Protein AF-A0A520EQJ3-F1 (afdb_monomer)

Mean predicted aligned error: 5.86 Å

Nearest PDB structures (foldseek):
  5mm0-assembly1_A  TM=8.563E-01  e=4.264E+00  Pyrococcus furiosus DSM 3638
  5mm1-assembly1_A  TM=6.166E-01  e=6.452E+00  Pyrococcus furiosus DSM 3638

Radius of gyration: 16.15 Å; Cα contacts (8 Å, |Δi|>4): 39; chains: 1; bounding box: 32×27×43 Å

Solvent-accessible surface area (backbone atoms only — not comparable to full-atom values): 4211 Å² total; per-residue (Å²): 138,87,86,85,66,99,61,80,91,48,71,66,48,51,53,50,52,53,51,47,51,55,51,34,50,54,51,24,52,50,45,25,56,51,39,58,73,72,48,70,93,51,81,64,45,56,53,50,25,44,51,54,16,50,50,50,31,51,51,52,52,51,50,44,44,69,69,47,48,73,63,63,128

Foldseek 3Di:
DDPDDPDDDDPQLVVLLVVLVVVLVVQLCVQLVVQVVVDDDDPVSSVVSNCVSVVVSVVSSCCCVVPPSVVPD

pLDDT: mean 90.01, std 12.26, range [53.62, 98.44]

Sequence (73 aa):
RRWTFNAAPSRARFLAVVALYGVTFAVQVGIYTWLYQVLPDGFWYANVAFVVAQGTATVINFLVQRFVIFKIR

Secondary structure (DSSP, 8-state):
---S--PPP-HHHHHHHHHHHHHHHHHHHHHHHHHHHHSPSSHHHHHHHHHHHHHHHHHHHHHHHHHTGGG--

Structure (mmCIF, N/CA/C/O backbone):
data_AF-A0A520EQJ3-F1
#
_entry.id   AF-A0A520EQJ3-F1
#
loop_
_atom_site.group_PDB
_atom_site.id
_atom_site.type_symbol
_atom_site.label_atom_id
_atom_site.label_alt_id
_atom_site.label_comp_id
_atom_site.label_asym_id
_atom_site.label_entity_id
_atom_site.label_seq_id
_atom_site.pdbx_PDB_ins_code
_atom_site.Cartn_x
_atom_site.Cartn_y
_atom_site.Cartn_z
_atom_site.occupancy
_atom_site.B_iso_or_equiv
_atom_site.auth_seq_id
_atom_site.auth_comp_id
_atom_site.auth_asym_id
_atom_site.auth_atom_id
_atom_site.pdbx_PDB_model_num
ATOM 1 N N . ARG A 1 1 ? -6.113 18.914 23.868 1.00 60.69 1 ARG A N 1
ATOM 2 C CA . ARG A 1 1 ? -7.350 19.036 23.052 1.00 60.69 1 ARG A CA 1
ATOM 3 C C . ARG A 1 1 ? -7.219 18.053 21.884 1.00 60.69 1 ARG A C 1
ATOM 5 O O . ARG A 1 1 ? -6.308 18.227 21.091 1.00 60.69 1 ARG A O 1
ATOM 12 N N . ARG A 1 2 ? -7.981 16.949 21.862 1.00 56.88 2 ARG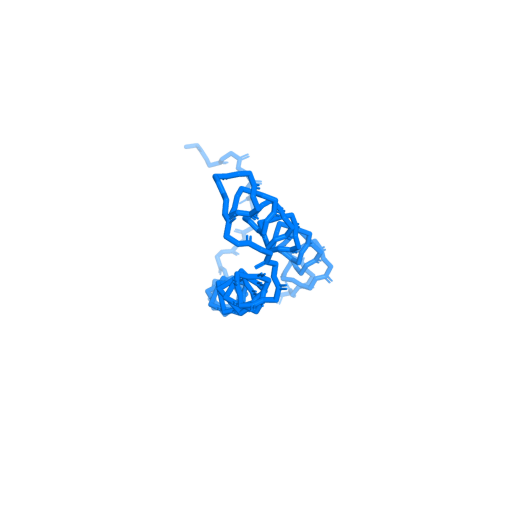 A N 1
ATOM 13 C CA . ARG A 1 2 ? -7.829 15.842 20.888 1.00 56.88 2 ARG A CA 1
ATOM 14 C C . ARG A 1 2 ? -8.838 16.065 19.760 1.00 56.88 2 ARG A C 1
ATOM 16 O O . ARG A 1 2 ? -10.021 16.171 20.053 1.00 56.88 2 ARG A O 1
ATOM 23 N N . TRP A 1 3 ? -8.373 16.232 18.524 1.00 64.25 3 TRP A N 1
ATOM 24 C CA . TRP A 1 3 ? -9.175 16.874 17.474 1.00 64.25 3 TRP A CA 1
ATOM 25 C C . TRP A 1 3 ? -9.827 15.916 16.465 1.00 64.25 3 TRP A C 1
ATOM 27 O O . TRP A 1 3 ? -10.757 16.335 15.793 1.00 64.25 3 TRP A O 1
ATOM 37 N N . THR A 1 4 ? -9.450 14.634 16.388 1.00 67.25 4 THR A N 1
ATOM 38 C CA . THR A 1 4 ? -9.938 13.810 15.259 1.00 67.25 4 THR A CA 1
ATOM 39 C C . THR A 1 4 ? -10.997 12.769 15.617 1.00 67.25 4 THR A C 1
ATOM 41 O O . THR A 1 4 ? -11.915 12.569 14.835 1.00 67.25 4 THR A O 1
ATOM 44 N N . PHE A 1 5 ? -10.958 12.139 16.796 1.00 53.62 5 PHE A N 1
ATOM 45 C CA . PHE A 1 5 ? -11.972 11.142 17.160 1.00 53.62 5 PHE A CA 1
ATOM 46 C C . PHE A 1 5 ? -12.208 11.149 18.667 1.00 53.62 5 PHE A C 1
ATOM 48 O O . PHE A 1 5 ? -11.394 10.631 19.429 1.00 53.62 5 PHE A O 1
ATOM 55 N N . ASN A 1 6 ? -13.348 11.679 19.108 1.00 55.44 6 ASN A N 1
ATOM 56 C CA . ASN A 1 6 ? -13.904 11.465 20.453 1.00 55.44 6 ASN A CA 1
ATOM 57 C C . ASN A 1 6 ? -14.323 9.985 20.670 1.00 55.44 6 ASN A C 1
ATOM 59 O O . ASN A 1 6 ? -15.346 9.693 21.278 1.00 55.44 6 ASN A O 1
ATOM 63 N N . ALA A 1 7 ? -13.563 9.029 20.131 1.00 58.78 7 ALA A N 1
ATOM 64 C CA . ALA A 1 7 ? -13.804 7.604 20.267 1.00 58.78 7 ALA A CA 1
ATOM 65 C C . ALA A 1 7 ? -13.028 7.072 21.476 1.00 58.78 7 ALA A C 1
ATOM 67 O O . ALA A 1 7 ? -11.838 7.361 21.638 1.00 58.78 7 ALA A O 1
ATOM 68 N N . ALA A 1 8 ? -13.691 6.264 22.306 1.00 61.81 8 ALA A N 1
ATOM 69 C CA . ALA A 1 8 ? -13.023 5.540 23.378 1.00 61.81 8 ALA A CA 1
ATOM 70 C C . ALA A 1 8 ? -11.874 4.687 22.794 1.00 61.81 8 ALA A C 1
ATOM 72 O O . ALA A 1 8 ? -12.044 4.080 21.726 1.00 61.81 8 ALA A O 1
ATOM 73 N N . PRO A 1 9 ? -10.695 4.656 23.443 1.00 64.94 9 PRO A N 1
ATOM 74 C CA . PRO A 1 9 ? -9.565 3.869 22.970 1.00 64.94 9 PRO A CA 1
ATOM 75 C C . PRO A 1 9 ? -9.968 2.395 22.859 1.00 64.94 9 PRO A C 1
ATOM 77 O O . PRO A 1 9 ? -10.400 1.783 23.831 1.00 64.94 9 PRO A O 1
ATOM 80 N N . SER A 1 10 ? -9.818 1.826 21.662 1.00 79.50 10 SER A N 1
ATOM 81 C CA . SER A 1 10 ? -10.088 0.413 21.394 1.00 79.50 10 SER A CA 1
ATOM 82 C C . SER A 1 10 ? -8.802 -0.263 20.939 1.00 79.50 10 SER A C 1
ATOM 84 O O . SER A 1 10 ? -8.259 0.057 19.879 1.00 79.50 10 SER A O 1
ATOM 86 N N . ARG A 1 11 ? -8.322 -1.224 21.739 1.00 83.25 11 ARG A N 1
ATOM 87 C CA . ARG A 1 11 ? -7.167 -2.064 21.383 1.00 83.25 11 ARG A CA 1
ATOM 88 C C . ARG A 1 11 ? -7.436 -2.876 20.111 1.00 83.25 11 ARG A C 1
ATOM 90 O O . ARG A 1 11 ? -6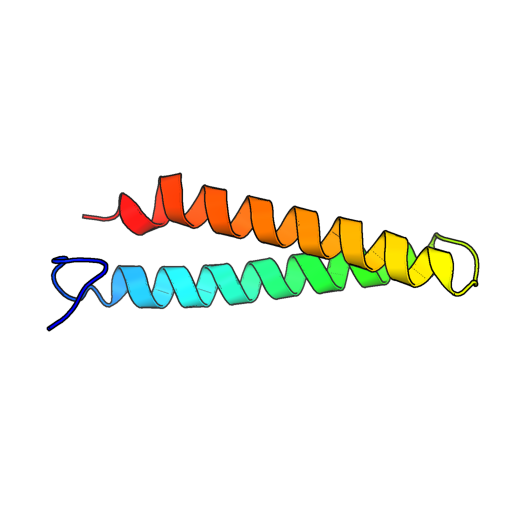.517 -3.088 19.330 1.00 83.25 11 ARG A O 1
ATOM 97 N N . ALA A 1 12 ? -8.695 -3.246 19.863 1.00 87.75 12 ALA A N 1
ATOM 98 C CA . ALA A 1 12 ? -9.101 -3.944 18.646 1.00 87.75 12 ALA A CA 1
ATOM 99 C C . ALA A 1 12 ? -8.913 -3.073 17.394 1.00 87.75 12 ALA A C 1
ATOM 101 O O . ALA A 1 12 ? -8.333 -3.532 16.415 1.00 87.75 12 ALA A O 1
ATOM 102 N N . ARG A 1 13 ? -9.321 -1.793 17.437 1.00 88.19 13 ARG A N 1
ATOM 103 C CA . ARG A 1 13 ? -9.100 -0.860 16.314 1.00 88.19 13 ARG A CA 1
ATOM 104 C C . ARG A 1 13 ? -7.612 -0.617 16.074 1.00 88.19 13 ARG A C 1
ATOM 106 O O . ARG A 1 13 ? -7.190 -0.576 14.927 1.00 88.19 13 ARG A O 1
ATOM 113 N N . PHE A 1 14 ? -6.818 -0.504 17.140 1.00 88.38 14 PHE A N 1
ATOM 114 C CA . PHE A 1 14 ? -5.368 -0.355 17.018 1.00 88.38 14 PHE A CA 1
ATOM 115 C C . PHE A 1 14 ? -4.726 -1.553 16.306 1.00 88.38 14 PHE A C 1
ATOM 117 O O . PHE A 1 14 ? -4.047 -1.368 15.299 1.00 88.38 14 PHE A O 1
ATOM 124 N N . LEU A 1 15 ? -4.993 -2.777 16.775 1.00 93.69 15 LEU A N 1
ATOM 125 C CA . LEU A 1 15 ? -4.468 -3.992 16.146 1.00 93.69 15 LEU A CA 1
ATOM 126 C C . LEU A 1 15 ? -4.949 -4.141 14.698 1.00 93.69 15 LEU A C 1
ATOM 128 O O . LEU A 1 15 ? -4.164 -4.525 13.836 1.00 93.69 15 LEU A O 1
ATOM 132 N N . ALA A 1 16 ? -6.200 -3.774 14.408 1.00 93.38 16 ALA A N 1
ATOM 133 C CA . ALA A 1 16 ? -6.730 -3.793 13.049 1.00 93.38 16 ALA A CA 1
ATOM 134 C C . ALA A 1 16 ? -6.007 -2.805 12.116 1.00 93.38 16 ALA A C 1
ATOM 136 O O . ALA A 1 16 ? -5.753 -3.143 10.964 1.00 93.38 16 ALA A O 1
ATOM 137 N N . VAL A 1 17 ? -5.633 -1.612 12.597 1.00 93.75 17 VAL A N 1
ATOM 138 C CA . VAL A 1 17 ? -4.832 -0.652 11.813 1.00 93.75 17 VAL A CA 1
ATOM 139 C C . VAL A 1 17 ? -3.421 -1.182 11.573 1.00 93.75 17 VAL A C 1
ATOM 141 O O . VAL A 1 17 ? -2.928 -1.095 10.454 1.00 93.75 17 VAL A O 1
ATOM 144 N N . VAL A 1 18 ? -2.782 -1.768 12.589 1.00 96.56 18 VAL A N 1
ATOM 145 C CA . VAL A 1 18 ? -1.447 -2.372 12.438 1.00 96.56 18 VAL A CA 1
ATOM 146 C C . VAL A 1 18 ? -1.479 -3.502 11.407 1.00 96.56 18 VAL A C 1
ATOM 148 O O . VAL A 1 18 ? -0.649 -3.527 10.500 1.00 96.56 18 VAL A O 1
ATOM 151 N N . ALA A 1 19 ?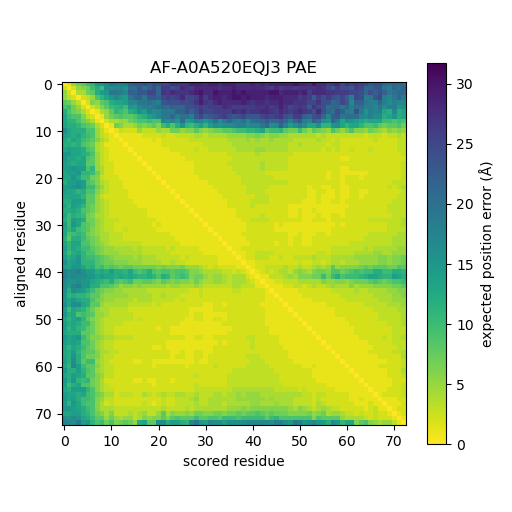 -2.464 -4.400 11.500 1.00 97.38 19 ALA A N 1
ATOM 152 C CA . ALA A 1 19 ? -2.644 -5.487 10.543 1.00 97.38 19 ALA A CA 1
ATOM 153 C C . ALA A 1 19 ? -2.916 -4.959 9.127 1.00 97.38 19 ALA A C 1
ATOM 155 O O . ALA A 1 19 ? -2.288 -5.415 8.174 1.00 97.38 19 ALA A O 1
ATOM 156 N N . LEU A 1 20 ? -3.794 -3.958 8.991 1.00 96.81 20 LEU A N 1
ATOM 157 C CA . LEU A 1 20 ? -4.059 -3.295 7.715 1.00 96.81 20 LEU A CA 1
ATOM 158 C C . LEU A 1 20 ? -2.769 -2.751 7.101 1.00 96.81 20 LEU A C 1
ATOM 160 O O . LEU A 1 20 ? -2.492 -3.013 5.936 1.00 96.81 20 LEU A O 1
ATOM 164 N N . TYR A 1 21 ? -1.963 -2.030 7.877 1.00 96.88 21 TYR A N 1
ATOM 165 C CA . TYR A 1 21 ? -0.732 -1.438 7.367 1.00 96.88 21 TYR A CA 1
ATOM 166 C C . TYR A 1 21 ? 0.284 -2.500 6.960 1.00 96.88 21 TYR A C 1
ATOM 168 O O . TYR A 1 21 ? 0.847 -2.389 5.872 1.00 96.88 21 TYR A O 1
ATOM 176 N N . GLY A 1 22 ? 0.430 -3.570 7.746 1.00 98.31 22 GLY A N 1
ATOM 177 C CA . GLY A 1 22 ? 1.254 -4.719 7.369 1.00 98.31 22 GLY A CA 1
ATOM 178 C C . GLY A 1 22 ? 0.823 -5.336 6.033 1.00 98.31 22 GLY A C 1
ATOM 179 O O . GLY A 1 22 ? 1.657 -5.554 5.155 1.00 98.31 22 GLY A O 1
ATOM 180 N N . VAL A 1 23 ? -0.482 -5.541 5.833 1.00 98.19 23 VAL A N 1
ATOM 181 C CA . VAL A 1 23 ? -1.023 -6.068 4.569 1.00 98.19 23 VAL A CA 1
ATOM 182 C C . VAL A 1 23 ? -0.820 -5.083 3.420 1.00 98.19 23 VAL A C 1
ATOM 184 O O . VAL A 1 23 ? -0.368 -5.481 2.351 1.00 98.19 23 VAL A O 1
ATOM 187 N N . THR A 1 24 ? -1.112 -3.794 3.611 1.00 97.88 24 THR A N 1
ATOM 188 C CA . THR A 1 24 ? -0.953 -2.799 2.536 1.00 97.88 24 THR A CA 1
ATOM 189 C C . THR A 1 24 ? 0.500 -2.618 2.119 1.00 97.88 24 THR A C 1
ATOM 191 O O . THR A 1 24 ? 0.757 -2.444 0.932 1.00 97.88 24 THR A O 1
ATOM 194 N N . PHE A 1 25 ? 1.444 -2.736 3.055 1.00 97.88 25 PHE A N 1
ATOM 195 C CA . PHE A 1 25 ? 2.870 -2.757 2.754 1.00 97.88 25 PHE A CA 1
ATOM 196 C C . PHE A 1 25 ? 3.235 -3.971 1.894 1.00 97.88 25 PHE A C 1
ATOM 198 O O . PHE A 1 25 ? 3.873 -3.816 0.856 1.00 97.88 25 PHE A O 1
ATOM 205 N N . ALA A 1 26 ? 2.770 -5.167 2.268 1.00 98.44 26 ALA A N 1
ATOM 206 C CA . ALA A 1 26 ? 3.013 -6.376 1.484 1.00 98.44 26 ALA A CA 1
ATOM 207 C C . ALA A 1 26 ? 2.420 -6.277 0.067 1.00 98.44 26 ALA A C 1
ATOM 209 O O . ALA A 1 26 ? 3.085 -6.633 -0.902 1.00 98.44 26 ALA A O 1
ATOM 210 N N . VAL A 1 27 ? 1.203 -5.739 -0.070 1.00 98.31 27 VAL A N 1
ATOM 211 C CA . VAL A 1 27 ? 0.561 -5.504 -1.375 1.00 98.31 27 VAL A CA 1
ATOM 212 C C . VAL A 1 27 ? 1.347 -4.492 -2.204 1.00 98.31 27 VAL A C 1
ATOM 214 O O . VAL A 1 27 ? 1.591 -4.727 -3.384 1.00 98.31 27 VAL A O 1
ATOM 217 N N . GLN A 1 28 ? 1.769 -3.384 -1.597 1.00 98.38 28 GLN A N 1
ATOM 218 C CA . GLN A 1 28 ? 2.569 -2.368 -2.269 1.00 98.38 28 GLN A CA 1
ATOM 219 C C . GLN A 1 28 ? 3.876 -2.945 -2.808 1.00 98.38 28 GLN A C 1
ATOM 221 O O . GLN A 1 28 ? 4.165 -2.797 -3.993 1.00 98.38 28 GLN A O 1
ATOM 226 N N . VAL A 1 29 ? 4.649 -3.608 -1.947 1.00 98.19 29 VAL A N 1
ATOM 227 C CA . VAL A 1 29 ? 5.923 -4.217 -2.334 1.00 98.19 29 VAL A CA 1
ATOM 228 C C . VAL A 1 29 ? 5.686 -5.286 -3.396 1.00 98.19 29 VAL A C 1
ATOM 230 O O . VAL A 1 29 ? 6.363 -5.275 -4.414 1.00 98.19 29 VAL A O 1
ATOM 233 N N . GLY A 1 30 ? 4.680 -6.148 -3.222 1.00 98.12 30 GLY A N 1
ATOM 234 C CA . GLY A 1 30 ? 4.349 -7.200 -4.182 1.00 98.12 30 GLY A CA 1
ATOM 235 C C . GLY A 1 30 ? 4.009 -6.661 -5.573 1.0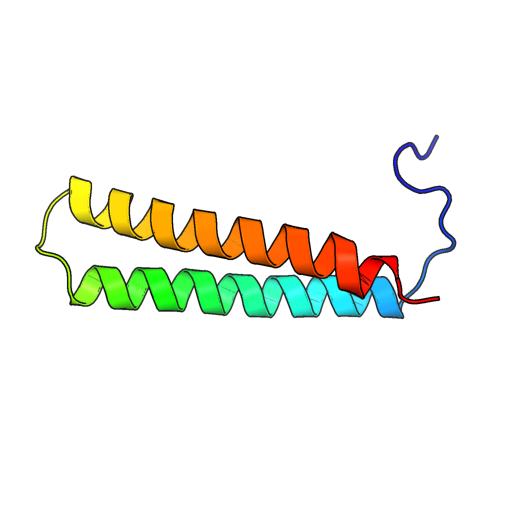0 98.12 30 GLY A C 1
ATOM 236 O O . GLY A 1 30 ? 4.579 -7.123 -6.559 1.00 98.12 30 GLY A O 1
ATOM 237 N N . ILE A 1 31 ? 3.135 -5.652 -5.663 1.00 98.25 31 ILE A N 1
ATOM 238 C CA . ILE A 1 31 ? 2.775 -5.016 -6.942 1.00 98.25 31 ILE A CA 1
ATOM 239 C C . ILE A 1 31 ? 3.993 -4.335 -7.560 1.00 98.25 31 ILE A C 1
ATOM 241 O O . ILE A 1 31 ? 4.242 -4.509 -8.751 1.00 98.25 31 ILE A O 1
ATOM 245 N N . TYR A 1 32 ? 4.753 -3.574 -6.768 1.00 97.94 32 TYR A N 1
ATOM 246 C CA . TYR A 1 32 ? 5.938 -2.880 -7.260 1.00 97.94 32 TYR A CA 1
ATOM 247 C C . TYR A 1 32 ? 6.972 -3.866 -7.807 1.00 97.94 32 TYR A C 1
ATOM 249 O O . TYR A 1 32 ? 7.407 -3.715 -8.942 1.00 97.94 32 TYR A O 1
ATOM 257 N N . THR A 1 33 ? 7.330 -4.899 -7.039 1.00 97.12 33 THR A N 1
ATOM 258 C CA . THR A 1 33 ? 8.302 -5.920 -7.446 1.00 97.12 33 THR A CA 1
ATOM 259 C C . THR A 1 33 ? 7.841 -6.663 -8.692 1.00 97.12 33 THR A C 1
ATOM 261 O O . THR A 1 33 ? 8.639 -6.860 -9.603 1.00 97.12 33 THR A O 1
ATOM 264 N N . TRP A 1 34 ? 6.562 -7.034 -8.766 1.00 98.00 34 TRP A N 1
ATOM 265 C CA . TRP A 1 34 ? 6.021 -7.705 -9.944 1.00 98.00 34 TRP A CA 1
ATOM 266 C C . TRP A 1 34 ? 6.067 -6.808 -11.188 1.00 98.00 34 TRP A C 1
ATOM 268 O O . TRP A 1 34 ? 6.570 -7.224 -12.227 1.00 98.00 34 TRP A O 1
ATOM 278 N N . LEU A 1 35 ? 5.624 -5.551 -11.083 1.00 96.62 35 LEU A N 1
ATOM 279 C CA . LEU A 1 35 ? 5.688 -4.600 -12.197 1.00 96.62 35 LEU A CA 1
ATOM 280 C C . LEU A 1 35 ? 7.128 -4.288 -12.605 1.00 96.62 35 LEU A C 1
ATOM 282 O O . LEU A 1 35 ? 7.404 -4.175 -13.792 1.00 96.62 35 LEU A O 1
ATOM 286 N N . TYR A 1 36 ? 8.046 -4.198 -11.646 1.00 93.94 36 TYR A N 1
ATOM 287 C CA . TYR A 1 36 ? 9.466 -3.991 -11.912 1.00 93.94 36 TYR A CA 1
ATOM 288 C C . TYR A 1 36 ? 10.086 -5.152 -12.706 1.00 93.94 36 TYR A C 1
ATOM 290 O O . TYR A 1 36 ? 10.985 -4.931 -13.502 1.00 93.94 36 TYR A O 1
ATOM 298 N N . GLN A 1 37 ? 9.601 -6.385 -12.520 1.00 94.31 37 GLN A N 1
ATOM 299 C CA . GLN A 1 37 ? 10.072 -7.557 -13.269 1.00 94.31 37 GLN A CA 1
ATOM 300 C C . GLN A 1 37 ? 9.477 -7.668 -14.679 1.00 94.31 37 GLN A C 1
ATOM 302 O O . GLN A 1 37 ? 10.074 -8.307 -15.541 1.00 94.31 37 GLN A O 1
ATOM 307 N N . VAL A 1 38 ? 8.282 -7.113 -14.900 1.00 96.25 38 VAL A N 1
ATOM 308 C CA . VAL A 1 38 ? 7.532 -7.269 -16.159 1.00 96.25 38 VAL A CA 1
ATOM 309 C C . VAL A 1 38 ? 7.698 -6.063 -17.086 1.00 96.25 38 VAL A C 1
ATOM 311 O O . VAL A 1 38 ? 7.618 -6.211 -18.306 1.00 96.25 38 VAL A O 1
ATOM 314 N N . LEU A 1 39 ? 7.903 -4.866 -16.535 1.00 94.12 39 LEU A N 1
ATOM 315 C CA . LEU A 1 39 ? 8.114 -3.653 -17.321 1.00 94.12 39 LEU A CA 1
ATOM 316 C C . LEU A 1 39 ? 9.567 -3.554 -17.818 1.00 94.12 39 LEU A C 1
ATOM 318 O O . LEU A 1 39 ? 10.471 -4.073 -17.168 1.00 94.12 39 LEU A O 1
ATOM 322 N N . PRO A 1 40 ? 9.815 -2.863 -18.948 1.00 93.81 40 PRO A N 1
ATOM 323 C CA . PRO A 1 40 ? 11.170 -2.616 -19.421 1.00 93.81 40 PRO A CA 1
ATOM 324 C C . PRO A 1 40 ? 11.995 -1.794 -18.428 1.00 93.81 40 PRO A C 1
ATOM 326 O O . PRO A 1 40 ? 11.463 -0.955 -17.695 1.00 93.81 40 PRO A O 1
ATOM 329 N N . ASP A 1 41 ? 13.314 -1.954 -18.494 1.00 88.88 41 ASP A N 1
ATOM 330 C CA . ASP A 1 41 ? 14.229 -1.089 -17.763 1.00 88.88 41 ASP A CA 1
ATOM 331 C C . ASP A 1 41 ? 14.123 0.353 -18.270 1.00 88.88 41 ASP A C 1
ATOM 333 O O . ASP A 1 41 ? 14.158 0.645 -19.468 1.00 88.88 41 ASP A O 1
ATOM 337 N N . GLY A 1 42 ? 13.992 1.285 -17.334 1.00 89.44 42 GLY A N 1
ATOM 338 C CA . GLY A 1 42 ? 13.945 2.702 -17.645 1.00 89.44 42 GLY A CA 1
ATOM 339 C C . GLY A 1 42 ? 13.450 3.521 -16.470 1.00 89.44 42 GLY A C 1
ATOM 340 O O . GLY A 1 42 ? 12.599 3.085 -15.694 1.00 89.44 42 GLY A O 1
ATOM 341 N N . PHE A 1 43 ? 13.961 4.748 -16.366 1.00 88.50 43 PHE A N 1
ATOM 342 C CA . PHE A 1 43 ? 13.641 5.650 -15.261 1.00 88.50 43 PHE A CA 1
ATOM 343 C C . PHE A 1 43 ? 12.126 5.817 -15.058 1.00 88.50 43 PHE A C 1
ATOM 345 O O . PHE A 1 43 ? 11.648 5.814 -13.925 1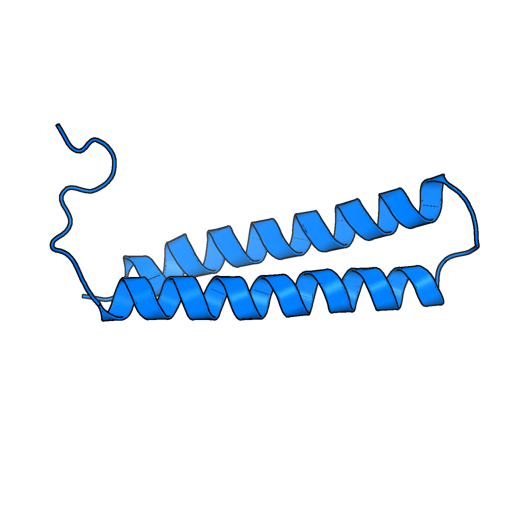.00 88.50 43 PHE A O 1
ATOM 352 N N . TRP A 1 44 ? 11.344 5.892 -16.140 1.00 94.06 44 TRP A N 1
ATOM 353 C CA . TRP A 1 44 ? 9.899 6.079 -16.025 1.00 94.06 44 TRP A CA 1
ATOM 354 C C . TRP A 1 44 ? 9.111 4.836 -15.625 1.00 94.06 44 TRP A C 1
ATOM 356 O O . TRP A 1 44 ? 8.099 4.977 -14.942 1.00 94.06 44 TRP A O 1
ATOM 366 N N . TYR A 1 45 ? 9.571 3.632 -15.956 1.00 93.56 45 TYR A N 1
ATOM 367 C CA . TYR A 1 45 ? 8.826 2.411 -15.644 1.00 93.56 45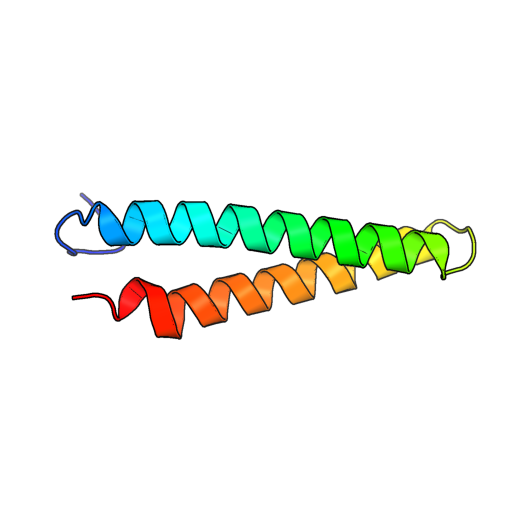 TYR A CA 1
ATOM 368 C C . TYR A 1 45 ? 8.805 2.113 -14.143 1.00 93.56 45 TYR A C 1
ATOM 370 O O . TYR A 1 45 ? 7.751 1.774 -13.607 1.00 93.56 45 TYR A O 1
ATOM 378 N N . ALA A 1 46 ? 9.914 2.359 -13.439 1.00 92.94 46 ALA A N 1
ATOM 379 C CA . ALA A 1 46 ? 9.958 2.258 -11.980 1.00 92.94 46 ALA A CA 1
ATOM 380 C C . ALA A 1 46 ? 8.985 3.246 -11.307 1.00 92.94 46 ALA A C 1
ATOM 382 O O . ALA A 1 46 ? 8.277 2.891 -10.366 1.00 92.94 46 ALA A O 1
ATOM 383 N N . ASN A 1 47 ? 8.886 4.474 -11.827 1.00 95.62 47 ASN A N 1
ATOM 384 C CA . ASN A 1 47 ? 7.946 5.475 -11.315 1.00 95.62 47 ASN A CA 1
ATO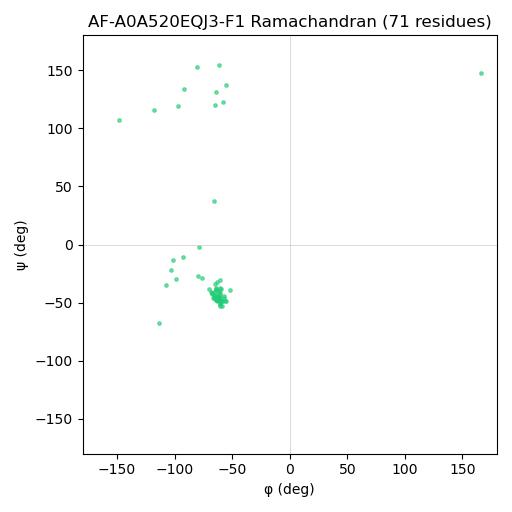M 385 C C . ASN A 1 47 ? 6.486 5.075 -11.575 1.00 95.62 47 ASN A C 1
ATOM 387 O O . ASN A 1 47 ? 5.646 5.200 -10.686 1.00 95.62 47 ASN A O 1
ATOM 391 N N . VAL A 1 48 ? 6.174 4.550 -12.763 1.00 96.38 48 VAL A N 1
ATOM 392 C CA . VAL A 1 48 ? 4.831 4.039 -13.081 1.00 96.38 48 VAL A CA 1
ATOM 393 C C . VAL A 1 48 ? 4.465 2.872 -12.160 1.00 96.38 48 VAL A C 1
ATOM 395 O O . VAL A 1 48 ? 3.383 2.881 -11.570 1.00 96.38 48 VAL A O 1
ATOM 398 N N . ALA A 1 49 ? 5.376 1.913 -11.967 1.00 96.69 49 ALA A N 1
ATOM 399 C CA . ALA A 1 49 ? 5.192 0.805 -11.033 1.00 96.69 49 ALA A CA 1
ATOM 400 C C . ALA A 1 49 ? 4.919 1.303 -9.607 1.00 96.69 49 ALA A C 1
ATOM 402 O O . ALA A 1 49 ? 3.994 0.827 -8.943 1.00 96.69 49 ALA A O 1
ATOM 403 N N . PHE A 1 50 ? 5.676 2.309 -9.158 1.00 96.38 50 PHE A N 1
ATOM 404 C CA . PHE A 1 50 ? 5.485 2.940 -7.856 1.00 96.38 50 PHE A CA 1
ATOM 405 C C . PHE A 1 50 ? 4.106 3.595 -7.725 1.00 96.38 50 PHE A C 1
ATOM 407 O O . PHE A 1 50 ? 3.418 3.350 -6.737 1.00 96.38 50 PHE A O 1
ATOM 414 N N . VAL A 1 51 ? 3.658 4.373 -8.716 1.00 98.25 51 VAL A N 1
ATOM 415 C CA . VAL A 1 51 ? 2.345 5.041 -8.673 1.00 98.25 51 VAL A CA 1
ATOM 416 C C . VAL A 1 51 ? 1.203 4.025 -8.621 1.00 98.25 51 VAL A C 1
ATOM 418 O O . VAL A 1 51 ? 0.274 4.200 -7.833 1.00 98.25 51 VAL A O 1
ATOM 421 N N . VAL A 1 52 ? 1.273 2.940 -9.398 1.00 97.94 52 VAL A N 1
ATOM 422 C CA . VAL A 1 52 ? 0.249 1.880 -9.384 1.00 97.94 52 VAL A CA 1
ATOM 423 C C . VAL A 1 52 ? 0.213 1.167 -8.029 1.00 97.94 52 VAL A C 1
ATOM 425 O O . VAL A 1 52 ? -0.862 1.002 -7.439 1.00 97.94 52 VAL A O 1
ATOM 428 N N . ALA A 1 53 ? 1.377 0.790 -7.495 1.00 98.06 53 ALA A N 1
ATOM 429 C CA . ALA A 1 53 ? 1.485 0.145 -6.190 1.00 98.06 53 ALA A CA 1
ATOM 430 C C . ALA A 1 53 ? 0.991 1.057 -5.050 1.00 98.06 53 ALA A C 1
ATOM 432 O O . ALA A 1 53 ? 0.178 0.644 -4.219 1.00 98.06 53 ALA A O 1
ATOM 433 N N . GLN A 1 54 ? 1.429 2.319 -5.030 1.00 98.38 54 GLN A N 1
ATOM 434 C CA . GLN A 1 54 ? 1.041 3.326 -4.038 1.00 98.38 54 GLN A CA 1
ATOM 435 C C . GLN A 1 54 ? -0.449 3.675 -4.120 1.00 98.38 54 GLN A C 1
ATOM 437 O O . GLN A 1 54 ? -1.119 3.767 -3.087 1.00 98.38 54 GLN A O 1
ATOM 442 N N . GLY A 1 55 ? -0.985 3.846 -5.330 1.00 98.31 55 GLY A N 1
ATOM 443 C CA . GLY A 1 55 ? -2.404 4.113 -5.556 1.00 98.31 55 GLY A CA 1
ATOM 444 C C . GLY A 1 55 ? -3.269 2.975 -5.022 1.00 98.31 55 GLY A C 1
ATOM 445 O O . GLY A 1 55 ? -4.195 3.211 -4.245 1.00 98.31 55 GLY A O 1
ATOM 446 N N . THR A 1 56 ? -2.895 1.731 -5.332 1.00 98.38 56 THR A N 1
ATOM 447 C CA . THR A 1 56 ? -3.592 0.536 -4.835 1.00 98.38 56 THR A CA 1
ATOM 448 C C . THR A 1 56 ? -3.559 0.461 -3.307 1.00 98.38 56 THR A C 1
ATOM 450 O O . THR A 1 56 ? -4.603 0.305 -2.670 1.00 98.38 56 THR A O 1
ATOM 453 N N . ALA A 1 57 ? -2.385 0.647 -2.694 1.00 98.12 57 ALA A N 1
ATOM 454 C CA . ALA A 1 57 ? -2.240 0.647 -1.239 1.00 98.12 57 ALA A CA 1
ATOM 455 C C . ALA A 1 57 ? -3.081 1.746 -0.565 1.00 98.12 57 ALA A C 1
ATOM 457 O O . ALA A 1 57 ? -3.682 1.517 0.486 1.00 98.12 57 ALA A O 1
ATOM 458 N N . THR A 1 58 ? -3.171 2.927 -1.179 1.00 98.06 58 THR A N 1
ATOM 459 C CA . THR A 1 58 ? -3.969 4.052 -0.667 1.00 98.06 58 THR A CA 1
ATOM 460 C C . THR A 1 58 ? -5.462 3.731 -0.686 1.00 98.06 58 THR A C 1
ATOM 462 O O . THR A 1 58 ? -6.151 3.949 0.313 1.00 98.06 58 THR A O 1
ATOM 465 N N . VAL A 1 59 ? -5.958 3.158 -1.787 1.00 98.25 59 VAL A N 1
ATOM 466 C CA . VAL A 1 59 ? -7.361 2.740 -1.910 1.00 98.25 59 VAL A CA 1
ATOM 467 C C . VAL A 1 59 ? -7.697 1.668 -0.874 1.00 98.25 59 VAL A C 1
ATOM 469 O O . VAL A 1 59 ? -8.690 1.811 -0.163 1.00 98.25 59 VAL A O 1
ATOM 472 N N . ILE A 1 60 ? -6.855 0.640 -0.712 1.00 97.69 60 ILE A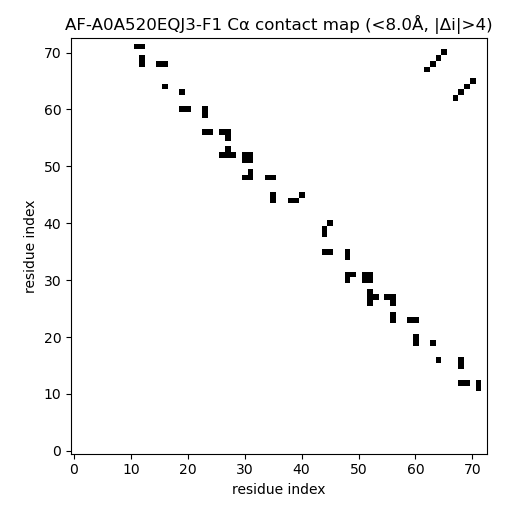 N 1
ATOM 473 C CA . ILE A 1 60 ? -7.064 -0.409 0.301 1.00 97.69 60 ILE A CA 1
ATOM 474 C C . ILE A 1 60 ? -7.125 0.200 1.703 1.00 97.69 60 ILE A C 1
ATOM 476 O O . ILE A 1 60 ? -8.063 -0.080 2.452 1.00 97.69 60 ILE A O 1
ATOM 480 N N . ASN A 1 61 ? -6.164 1.062 2.046 1.00 96.38 61 ASN A N 1
ATOM 481 C CA . ASN A 1 61 ? -6.135 1.729 3.343 1.00 96.38 61 ASN A CA 1
ATOM 482 C C . ASN A 1 61 ? -7.433 2.497 3.609 1.00 96.38 61 ASN A C 1
ATOM 484 O O . ASN A 1 61 ? -8.055 2.313 4.657 1.00 96.38 61 ASN A O 1
ATOM 488 N N . PHE A 1 62 ? -7.882 3.298 2.641 1.00 96.50 62 PHE A N 1
ATOM 489 C CA . PHE A 1 62 ? -9.104 4.082 2.773 1.00 96.50 62 PHE A CA 1
ATOM 490 C C . PHE A 1 62 ? -10.346 3.199 2.926 1.00 96.50 62 PHE A C 1
ATOM 492 O O . PHE A 1 62 ? -11.138 3.401 3.848 1.00 96.50 62 PHE A O 1
ATOM 499 N N . LEU A 1 63 ? -10.509 2.194 2.061 1.00 97.19 63 LEU A N 1
ATOM 500 C CA . LEU A 1 63 ? -11.669 1.304 2.076 1.00 97.19 63 LEU A CA 1
ATOM 501 C C . LEU A 1 63 ? -11.751 0.512 3.385 1.00 97.19 63 LEU A C 1
ATOM 503 O O . LEU A 1 63 ? -12.808 0.478 4.017 1.00 97.19 63 LEU A O 1
ATOM 507 N N . VAL A 1 64 ? -10.647 -0.088 3.836 1.00 96.25 64 VAL A N 1
ATOM 5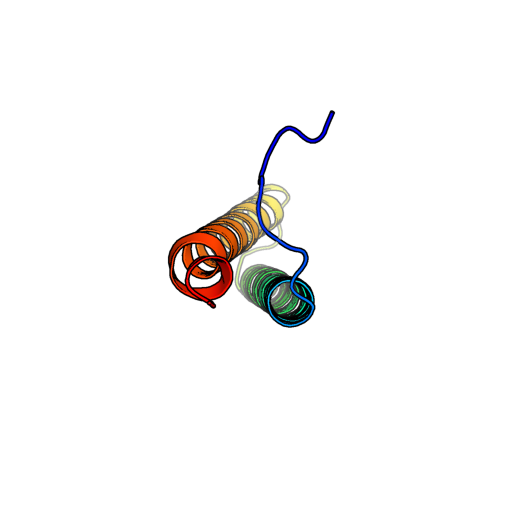08 C CA . VAL A 1 64 ? -10.647 -0.910 5.055 1.00 96.25 64 VAL A CA 1
ATOM 509 C C . VAL A 1 64 ? -10.862 -0.048 6.295 1.00 96.25 64 VAL A C 1
ATOM 511 O O . VAL A 1 64 ? -11.656 -0.414 7.165 1.00 96.25 64 VAL A O 1
ATOM 514 N N . GLN A 1 65 ? -10.239 1.130 6.375 1.00 93.81 65 GLN A N 1
ATOM 515 C CA . GLN A 1 65 ? -10.509 2.055 7.474 1.00 93.81 65 GLN A CA 1
ATOM 516 C C . GLN A 1 65 ? -11.983 2.477 7.485 1.00 93.81 65 GLN A C 1
ATOM 518 O O . GLN A 1 65 ? -12.654 2.345 8.513 1.00 93.81 65 GLN A O 1
ATOM 523 N N . ARG A 1 66 ? -12.506 2.929 6.338 1.00 92.94 66 ARG A N 1
ATOM 524 C CA . ARG A 1 66 ? -13.866 3.464 6.208 1.00 92.94 66 ARG A CA 1
ATOM 525 C C . ARG A 1 66 ? -14.949 2.424 6.478 1.00 92.94 66 ARG A C 1
ATOM 527 O O . ARG A 1 66 ? -15.937 2.748 7.139 1.00 92.94 66 ARG A O 1
ATOM 534 N N . PHE A 1 67 ? -14.799 1.216 5.938 1.00 94.38 67 PHE A N 1
ATOM 535 C CA . PHE A 1 67 ? -15.869 0.219 5.914 1.00 94.38 67 PHE A CA 1
ATOM 536 C C . PHE A 1 67 ? -15.714 -0.888 6.954 1.00 94.38 67 PHE A C 1
ATOM 538 O O . PHE A 1 67 ? -16.729 -1.479 7.319 1.00 94.38 67 PHE A O 1
ATOM 545 N N . VAL A 1 68 ? -14.502 -1.139 7.460 1.00 91.44 68 VAL A N 1
ATOM 546 C CA . VAL A 1 68 ? -14.229 -2.233 8.405 1.00 91.44 68 VAL A CA 1
ATOM 547 C C . VAL A 1 68 ? -13.829 -1.680 9.770 1.00 91.44 68 VAL A C 1
ATOM 549 O O . VAL A 1 68 ? -14.603 -1.794 10.718 1.00 91.44 68 VAL A O 1
ATOM 552 N N . ILE A 1 69 ? -12.666 -1.028 9.886 1.00 88.81 69 ILE A N 1
ATOM 553 C CA . ILE A 1 69 ? -12.059 -0.695 11.191 1.00 88.81 69 ILE A CA 1
ATOM 554 C C . ILE A 1 69 ? -12.939 0.259 11.999 1.00 88.81 69 ILE A C 1
ATOM 556 O O . ILE A 1 69 ? -13.196 0.020 13.180 1.00 88.81 69 ILE A O 1
ATOM 560 N N . PHE A 1 70 ? -13.447 1.321 11.374 1.00 86.00 70 PHE A N 1
ATOM 561 C CA . PHE A 1 70 ? -14.304 2.284 12.068 1.00 86.00 70 PHE A CA 1
ATOM 562 C C . PHE A 1 70 ? -15.756 1.813 12.246 1.00 86.00 70 PHE A C 1
ATOM 564 O O . PHE A 1 70 ? -16.534 2.509 12.895 1.00 86.00 70 PHE A O 1
ATOM 571 N N . LYS A 1 71 ? -16.124 0.626 11.739 1.00 86.75 71 LYS A N 1
ATOM 572 C CA . LYS A 1 71 ? -17.401 -0.036 12.061 1.00 86.75 71 LYS A CA 1
ATOM 573 C C . LYS A 1 71 ? -17.310 -1.009 13.243 1.00 86.75 71 LYS A C 1
ATOM 575 O O . LYS A 1 71 ? -18.353 -1.437 13.732 1.00 86.75 71 LYS A O 1
ATOM 580 N N . ILE A 1 72 ? -16.106 -1.341 13.721 1.00 81.94 72 ILE A N 1
ATOM 581 C CA . ILE A 1 72 ? -15.905 -2.186 14.910 1.00 81.94 72 ILE A CA 1
ATOM 582 C C . ILE A 1 72 ? -16.465 -1.441 16.130 1.00 81.94 72 ILE A C 1
ATOM 584 O O . ILE A 1 72 ? -16.006 -0.328 16.410 1.00 81.94 72 ILE A O 1
ATOM 588 N N . ARG A 1 73 ? -17.450 -2.027 16.826 1.00 71.19 73 ARG A N 1
ATOM 589 C CA . ARG A 1 73 ? -18.068 -1.460 18.039 1.00 71.19 73 ARG A CA 1
ATOM 590 C C . ARG A 1 73 ? -17.144 -1.608 19.241 1.00 71.19 73 ARG A C 1
ATOM 592 O O . ARG A 1 73 ? -16.687 -2.742 19.486 1.00 71.19 73 ARG A O 1
#